Protein 4CVR (pdb70)

Solvent-accessible surface area: 9244 Å² total; per-residue (Å²): 132,166,10,54,110,101,2,27,84,21,0,10,63,5,3,2,49,9,54,16,13,23,74,2,15,116,81,0,14,133,52,0,149,124,114,48,11,142,113,0,28,85,10,1,141,153,12,12,70,24,2,91,116,4,7,90,87,1,58,113,26,0,78,123,3,117,11,135,57,110,77,92,140,65,61,204,50,108,35,14,154,52,4,49,86,0,0,117,12,11,27,58,59,14,79,89,15,0,140,24,3,116,99,1,24,40,48,1,62,79,58,178,21,92,97,0,57,67,16,1,54,95,1,27,171,57,13,76,41,11,7,87,34,3,72,66,3,8,99,74,5,149,176,73,34,27,107,83,1,39,100,65,35,128,202,217

B-factor: mean 15.54, std 10.72, range [2.72, 95.35]

Secondary structure (DSSP, 8-state):
-PPPHHHHHHHHHHHHHHHHHHHHHHHHHHHHHHTT-HHHHHHHHHHHHHHHHHHHHHHHHHHHTT----PPP-------SSHHHHHHHHHHHHHHHHHHHHHHHHHHHHTT-HHHHHHHHHHHHHHHHHHHHHHHHHHHHHHH-HHHHHHHTS--

GO terms:
  GO:0004322 ferroxidase activity (F, IDA)
  GO:0042802 identical protein binding (F, IPI)
  GO:0005506 iron ion binding (F, IDA)
  GO:0005829 cytosol (C, IDA)
  GO:0042802 identical protein binding (F, IDA)
  GO:0042803 protein homodimerization activity (F, IDA)
  GO:0140315 iron ion sequestering activity (F, IDA)
  GO:0020037 heme binding (F, IDA)
  GO:0005515 protein binding (F, IPI)
  GO:0005829 cytosol (C, HDA)
  GO:0016020 membrane (C, HDA)

CATH classification: 1.20.1260.10

Sequence (156 aa):
MKGDTKVINYLNKLLGNELVAINQFFLHARMFKNWGLKRLNDVEYRESIDDEMKHADDRYIERILFLEGLPNLQDLGKLNIGEDVEEMLRSSDLALELDGAKNLREAIGYADSVRDYVSRDMMIEILRDEEGHIDWLETELDLIQKMGLQNYLQAQIRE

Structure (mmCIF, N/CA/C/O backbone):
data_4CVR
#
_entry.id   4CVR
#
_cell.length_a   104.380
_cell.length_b   27.950
_cell.length_c   56.710
_cell.angle_alpha   90.00
_cell.angle_beta   119.37
_cell.angle_gamma   90.00
#
_symmetry.space_group_name_H-M   'C 1 2 1'
#
loop_
_entity.id
_entity.type
_entity.pdbx_description
1 polymer BACTERIOFERRITIN
2 non-polymer 'ZINC ION'
3 water water
#
loop_
_atom_site.group_PDB
_atom_site.id
_atom_site.type_symbol
_atom_site.label_atom_id
_atom_site.label_alt_id
_atom_site.label_comp_id
_atom_site.label_asym_id
_atom_site.label_entity_id
_atom_site.label_seq_id
_atom_site.pdbx_PDB_ins_code
_atom_site.Cartn_x
_atom_site.Cartn_y
_atom_site.Cartn_z
_atom_site.occupancy
_atom_site.B_iso_or_equiv
_atom_site.auth_seq_id
_atom_site.auth_comp_id
_atom_site.auth_asym_id
_atom_site.auth_atom_id
_atom_site.pdbx_PDB_model_num
ATOM 1 N N . MET A 1 2 ? -21.127 1.554 -2.025 1.00 25.44 1 MET A N 1
ATOM 2 C CA . MET A 1 2 ? -20.999 0.419 -3.007 1.00 27.94 1 MET A CA 1
ATOM 3 C C . MET A 1 2 ? -20.910 -0.910 -2.265 1.00 26.07 1 MET A C 1
ATOM 4 O O . MET A 1 2 ? -20.470 -0.910 -1.131 1.00 30.43 1 MET A O 1
ATOM 9 N N . LYS A 1 3 ? -21.305 -2.042 -2.853 1.00 24.35 2 LYS A N 1
ATOM 10 C CA . LYS A 1 3 ? -21.171 -3.336 -2.198 1.00 22.69 2 LYS A CA 1
ATOM 11 C C . LYS A 1 3 ? -19.671 -3.667 -2.180 1.00 21.85 2 LYS A C 1
ATOM 12 O O . LYS A 1 3 ? -19.085 -3.832 -3.244 1.00 25.29 2 LYS A O 1
ATOM 18 N N . GLY A 1 4 ? -19.062 -3.804 -1.008 1.00 17.68 3 GLY A N 1
ATOM 19 C CA . GLY A 1 4 ? -17.639 -4.105 -0.898 1.00 16.97 3 GLY A CA 1
ATOM 20 C C . GLY A 1 4 ? -17.343 -5.576 -1.040 1.00 15.04 3 GLY A C 1
ATOM 21 O O . GLY A 1 4 ? -18.252 -6.450 -0.990 1.00 19.31 3 GLY A O 1
ATOM 22 N N . ASP A 1 5 ? -16.053 -5.856 -1.144 1.00 14.49 4 ASP A N 1
ATOM 23 C CA . ASP A 1 5 ? -15.559 -7.195 -1.129 1.00 13.74 4 ASP A CA 1
ATOM 24 C C . ASP A 1 5 ? -15.808 -7.859 0.256 1.00 13.10 4 ASP A C 1
ATOM 25 O O . ASP A 1 5 ? -15.496 -7.312 1.275 1.00 12.87 4 ASP A O 1
ATOM 30 N N . THR A 1 6 ? -16.391 -9.054 0.243 1.00 15.29 5 THR A N 1
ATOM 31 C CA . THR A 1 6 ? -16.770 -9.718 1.496 1.00 15.36 5 THR A CA 1
ATOM 32 C C . THR A 1 6 ? -15.548 -9.869 2.430 1.00 13.38 5 THR A C 1
ATOM 33 O O . THR A 1 6 ? -15.643 -9.623 3.644 1.00 13.57 5 THR A O 1
ATOM 37 N N . LYS A 1 7 ? -14.447 -10.330 1.872 1.00 12.61 6 LYS A N 1
ATOM 38 C CA . LYS A 1 7 ? -13.261 -10.569 2.696 1.00 10.93 6 LYS A CA 1
ATOM 39 C C . LYS A 1 7 ? -12.636 -9.264 3.141 1.00 9.93 6 LYS A C 1
ATOM 40 O O . LYS A 1 7 ? -12.166 -9.230 4.290 1.00 11.17 6 LYS A O 1
ATOM 46 N N . VAL A 1 8 ? -12.692 -8.180 2.363 1.00 10.26 7 VAL A N 1
ATOM 47 C CA . VAL A 1 8 ? -12.238 -6.934 2.881 1.00 9.53 7 VAL A CA 1
ATOM 48 C C . VAL A 1 8 ? -13.058 -6.540 4.109 1.00 9.69 7 VAL A C 1
ATOM 49 O O . VAL A 1 8 ? -12.504 -6.100 5.109 1.00 9.57 7 VAL A O 1
ATOM 53 N N . ILE A 1 9 ? -14.378 -6.647 4.010 1.00 9.93 8 ILE A N 1
ATOM 54 C CA . ILE A 1 9 ? -15.230 -6.215 5.116 1.00 11.35 8 ILE A CA 1
ATOM 55 C C . ILE A 1 9 ? -14.912 -7.041 6.388 1.00 10.81 8 ILE A C 1
ATOM 56 O O . ILE A 1 9 ? -14.860 -6.558 7.511 1.00 10.62 8 ILE A O 1
ATOM 61 N N . ASN A 1 10 ? -14.681 -8.319 6.177 1.00 9.89 9 ASN A N 1
ATOM 62 C CA . ASN A 1 10 ? -14.234 -9.200 7.264 1.00 10.42 9 ASN A CA 1
ATOM 63 C C . ASN A 1 10 ? -12.952 -8.712 7.934 1.00 9.68 9 ASN A C 1
ATOM 64 O O . ASN A 1 10 ? -12.838 -8.655 9.139 1.00 9.91 9 ASN A O 1
ATOM 69 N N . TYR A 1 11 ? -11.943 -8.378 7.117 1.00 9.38 10 TYR A N 1
ATOM 70 C CA . TYR A 1 11 ? -10.740 -7.778 7.665 1.00 8.56 10 TYR A CA 1
ATOM 71 C C . TYR A 1 11 ? -11.019 -6.495 8.431 1.00 8.19 10 TYR A C 1
ATOM 72 O O . TYR A 1 11 ? -10.453 -6.294 9.522 1.00 8.47 10 TYR A O 1
ATOM 81 N N . LEU A 1 12 ? -11.834 -5.583 7.858 1.00 8.50 11 LEU A N 1
ATOM 82 C CA . LEU A 1 12 ? -12.095 -4.332 8.525 1.00 9.00 11 LEU A CA 1
ATOM 83 C C . LEU A 1 12 ? -12.750 -4.561 9.925 1.00 7.52 11 LEU A C 1
ATOM 84 O O . LEU A 1 12 ? -12.422 -3.911 10.878 1.00 8.24 11 LEU A O 1
ATOM 89 N N . ASN A 1 13 ? -13.688 -5.555 9.971 1.00 8.77 12 ASN A N 1
ATOM 90 C CA . ASN A 1 13 ? -14.276 -5.917 11.237 1.00 8.90 12 ASN A CA 1
ATOM 91 C C . ASN A 1 13 ? -13.279 -6.445 12.255 1.00 9.21 12 ASN A C 1
ATOM 92 O O . ASN A 1 13 ? -13.356 -6.152 13.457 1.00 8.75 12 ASN A O 1
ATOM 97 N N . LYS A 1 14 ? -12.350 -7.277 11.766 1.00 9.00 13 LYS A N 1
ATOM 98 C CA . LYS A 1 14 ? -11.303 -7.783 12.634 1.00 9.44 13 LYS A CA 1
ATOM 99 C C . LYS A 1 14 ? -10.423 -6.670 13.201 1.00 9.24 13 LYS A C 1
ATOM 100 O O . LYS A 1 14 ? -10.134 -6.636 14.395 1.00 9.21 13 LYS A O 1
ATOM 106 N N . LEU A 1 15 ? -10.026 -5.770 12.329 1.00 7.93 14 LEU A N 1
ATOM 107 C CA . LEU A 1 15 ? -9.178 -4.661 12.693 1.00 7.24 14 LEU A CA 1
ATOM 108 C C . LEU A 1 15 ? -9.930 -3.702 13.641 1.00 7.37 14 LEU A C 1
ATOM 109 O O . LEU A 1 15 ? -9.307 -3.186 14.604 1.00 8.42 14 LEU A O 1
ATOM 114 N N . LEU A 1 16 ? -11.191 -3.492 13.411 1.00 8.32 15 LEU A N 1
ATOM 115 C CA . LEU A 1 16 ? -11.976 -2.656 14.338 1.00 9.16 15 LEU A CA 1
ATOM 116 C C . LEU A 1 16 ? -11.972 -3.268 15.713 1.00 9.10 15 LEU A C 1
ATOM 117 O O . LEU A 1 16 ? -11.789 -2.558 16.710 1.00 9.92 15 LEU A O 1
ATOM 122 N N . GLY A 1 17 ? -12.131 -4.594 15.808 1.00 9.15 16 GLY A N 1
ATOM 123 C CA . GLY A 1 17 ? -12.056 -5.231 17.115 1.00 11.25 16 GLY A CA 1
ATOM 124 C C . GLY A 1 17 ? -10.725 -5.097 17.790 1.00 9.65 16 GLY A C 1
ATOM 125 O O . GLY A 1 17 ? -10.671 -4.825 18.991 1.00 10.80 16 GLY A O 1
ATOM 126 N N . ASN A 1 18 ? -9.647 -5.085 17.004 1.00 9.12 17 ASN A N 1
ATOM 127 C CA . ASN A 1 18 ? -8.339 -4.809 17.584 1.00 9.69 17 ASN A CA 1
ATOM 128 C C . ASN A 1 18 ? -8.275 -3.444 18.167 1.00 9.44 17 ASN A C 1
ATOM 129 O O . ASN A 1 18 ? -7.712 -3.237 19.263 1.00 10.37 17 ASN A O 1
ATOM 134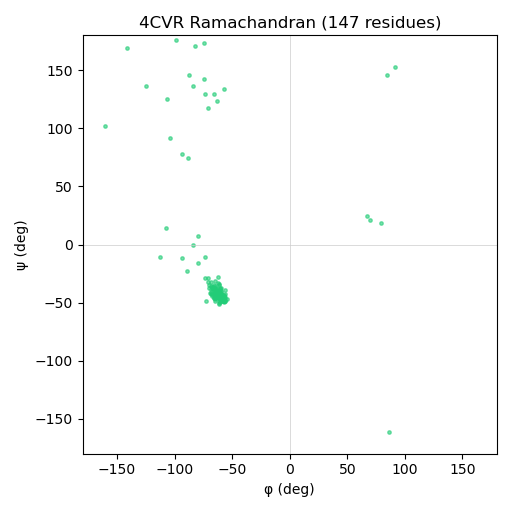 N N . GLU A 1 19 ? -8.815 -2.471 17.462 1.00 8.77 18 GLU A N 1
ATOM 135 C CA . GLU A 1 19 ? -8.800 -1.140 17.983 1.00 8.87 18 GLU A CA 1
ATOM 136 C C . GLU A 1 19 ? -9.577 -1.033 19.309 1.00 9.06 18 GLU A C 1
ATOM 137 O O . GLU A 1 19 ? -9.114 -0.381 20.226 1.00 9.36 18 GLU A O 1
ATOM 143 N N . LEU A 1 20 ? -10.763 -1.657 19.335 1.00 9.78 19 LEU A N 1
ATOM 144 C CA . LEU A 1 20 ? -11.559 -1.609 20.564 1.00 10.78 19 LEU A CA 1
ATOM 145 C C . LEU A 1 20 ? -10.828 -2.221 21.755 1.00 10.58 19 LEU A C 1
ATOM 146 O O . LEU A 1 20 ? -10.894 -1.653 22.866 1.00 11.42 19 LEU A O 1
ATOM 151 N N . VAL A 1 21 ? -10.150 -3.355 21.572 1.00 10.27 20 VAL A N 1
ATOM 152 C CA . VAL A 1 21 ? -9.366 -3.980 22.635 1.00 10.58 20 VAL A CA 1
ATOM 153 C C . VAL A 1 21 ? -8.291 -3.028 23.105 1.00 9.88 20 VAL A C 1
ATOM 154 O O . VAL A 1 21 ? -8.105 -2.848 24.318 1.00 9.38 20 VAL A O 1
ATOM 158 N N . ALA A 1 22 ? -7.581 -2.411 22.139 1.00 9.54 21 ALA A N 1
ATOM 159 C CA . ALA A 1 22 ? -6.532 -1.469 22.508 1.00 9.38 21 ALA A CA 1
ATOM 160 C C . ALA A 1 22 ? -7.071 -0.303 23.319 1.00 8.44 21 ALA A C 1
ATOM 161 O O . ALA A 1 22 ? -6.436 0.094 24.267 1.00 9.56 21 ALA A O 1
ATOM 163 N N . ILE A 1 23 ? -8.247 0.240 22.949 1.00 8.63 22 ILE A N 1
ATOM 164 C CA . ILE A 1 23 ? -8.865 1.333 23.659 1.00 9.70 22 ILE A CA 1
ATOM 165 C C . ILE A 1 23 ? -9.208 0.895 25.087 1.00 8.53 22 ILE A C 1
ATOM 166 O O . ILE A 1 23 ? -9.017 1.668 26.021 1.00 10.37 22 ILE A O 1
ATOM 171 N N . ASN A 1 24 ? -9.762 -0.280 25.218 1.00 8.22 23 ASN A N 1
ATOM 172 C CA . ASN A 1 24 ? -10.096 -0.818 26.537 1.00 8.14 23 ASN A CA 1
ATOM 173 C C . ASN A 1 24 ? -8.865 -0.874 27.443 1.00 8.33 23 ASN A C 1
ATOM 174 O O . ASN A 1 24 ? -8.880 -0.519 28.599 1.00 10.55 23 ASN A O 1
ATOM 179 N N . GLN A 1 25 ? -7.762 -1.439 26.889 1.00 7.80 24 GLN A N 1
ATOM 180 C CA . GLN A 1 25 ? -6.549 -1.577 27.633 1.00 7.95 24 GLN A CA 1
ATOM 181 C C . GLN A 1 25 ? -5.950 -0.228 27.989 1.00 8.97 24 GLN A C 1
ATOM 182 O O . GLN A 1 25 ? -5.448 -0.009 29.072 1.00 10.55 24 GLN A O 1
ATOM 188 N N . PHE A 1 26 ? -5.980 0.741 27.053 1.00 9.78 25 PHE A N 1
ATOM 189 C CA . PHE A 1 26 ? -5.579 2.159 27.324 1.00 12.70 25 PHE A CA 1
ATOM 190 C C . PHE A 1 26 ? -6.417 2.699 28.498 1.00 12.91 25 PHE A C 1
ATOM 191 O O . PHE A 1 26 ? -5.876 3.356 29.404 1.00 14.50 25 PHE A O 1
ATOM 199 N N . PHE A 1 27 ? -7.719 2.417 28.539 1.00 14.09 26 PHE A N 1
ATOM 200 C CA . PHE A 1 27 ? -8.572 3.081 29.545 1.00 14.39 26 PHE A CA 1
ATOM 201 C C . PHE A 1 27 ? -8.060 2.689 30.990 1.00 14.00 26 PHE A C 1
ATOM 202 O O . PHE A 1 27 ? -7.990 3.455 31.944 1.00 16.87 26 PHE A O 1
ATOM 210 N N . LEU A 1 28 ? -7.699 1.430 31.117 1.00 10.97 27 LEU A N 1
ATOM 211 C CA . LEU A 1 28 ? -7.154 0.924 32.370 1.00 10.77 27 LEU A CA 1
ATOM 212 C C . LEU A 1 28 ? -5.739 1.397 32.644 1.00 8.71 27 LEU A C 1
ATOM 213 O O . LEU A 1 28 ? -5.430 1.935 33.703 1.00 9.95 27 LEU A O 1
ATOM 218 N N . HIS A 1 29 ? -4.860 1.269 31.654 1.00 8.05 28 HIS A N 1
ATOM 219 C CA . HIS A 1 29 ? -3.466 1.674 31.831 1.00 7.12 28 HIS A CA 1
ATOM 220 C C . HIS A 1 29 ? -3.309 3.108 32.175 1.00 8.91 28 HIS A C 1
ATOM 221 O O . HIS A 1 29 ? -2.504 3.468 33.063 1.00 9.15 28 HIS A O 1
ATOM 228 N N . ALA A 1 30 ? -3.984 4.025 31.458 1.00 9.88 29 ALA A N 1
ATOM 229 C CA . ALA A 1 30 ? -3.834 5.426 31.718 1.00 11.43 29 ALA A CA 1
ATOM 230 C C . ALA A 1 30 ? -4.115 5.709 33.213 1.00 11.84 29 ALA A C 1
ATOM 231 O O . ALA A 1 30 ? -3.387 6.504 33.875 1.00 12.62 29 ALA A O 1
ATOM 233 N N . ARG A 1 31 ? -5.184 5.159 33.714 1.00 12.10 30 ARG A N 1
ATOM 234 C CA . ARG A 1 31 ? -5.569 5.406 35.108 1.00 11.92 30 ARG A CA 1
ATOM 235 C C . ARG A 1 31 ? -4.593 4.796 36.136 1.00 11.11 30 ARG A C 1
ATOM 236 O O . ARG A 1 31 ? -4.319 5.384 37.171 1.00 13.12 30 ARG A O 1
ATOM 244 N N . MET A 1 32 ? -4.061 3.639 35.816 1.00 9.60 31 MET A N 1
ATOM 245 C CA . MET A 1 32 ? -3.012 2.999 36.628 1.00 10.27 31 MET A CA 1
ATOM 246 C C . MET A 1 32 ? -1.782 3.908 36.675 1.00 10.10 31 MET A C 1
ATOM 247 O O . MET A 1 32 ? -1.191 4.151 37.736 1.00 10.97 31 MET A O 1
ATOM 252 N N . PHE A 1 33 ? -1.355 4.343 35.488 1.00 9.38 32 PHE A N 1
ATOM 253 C CA . PHE A 1 33 ? -0.206 5.226 35.467 1.00 10.22 32 PHE A CA 1
ATOM 254 C C . PHE A 1 33 ? -0.435 6.529 36.250 1.00 12.51 32 PHE A C 1
ATOM 255 O O . PHE A 1 33 ? 0.449 6.983 36.977 1.00 14.24 32 PHE A O 1
ATOM 263 N N . LYS A 1 34 ? -1.600 7.135 36.045 1.00 12.93 33 LYS A N 1
ATOM 264 C CA . LYS A 1 34 ? -1.894 8.388 36.758 1.00 16.80 33 LYS A CA 1
ATOM 265 C C . LYS A 1 34 ? -1.851 8.149 38.274 1.00 16.59 33 LYS A C 1
ATOM 266 O O . LYS A 1 34 ? -1.305 8.898 39.051 1.00 17.66 33 LYS A O 1
ATOM 272 N N . ASN A 1 35 ? -2.323 7.005 38.718 1.00 14.50 34 ASN A N 1
ATOM 273 C CA . ASN A 1 35 ? -2.381 6.680 40.170 1.00 15.17 34 ASN A CA 1
ATOM 274 C C . ASN A 1 35 ? -0.958 6.505 40.759 1.00 16.38 34 ASN A C 1
ATOM 275 O O . ASN A 1 35 ? -0.765 6.760 41.928 1.00 19.18 34 ASN A O 1
ATOM 280 N N . TRP A 1 36 ? -0.017 6.018 39.965 1.00 13.36 35 TRP A N 1
ATOM 281 C CA . TRP A 1 36 ? 1.344 5.881 40.323 1.00 14.60 35 TRP A CA 1
ATOM 282 C C . TRP A 1 36 ? 2.179 7.120 40.135 1.00 14.11 35 TRP A C 1
ATOM 283 O O . TRP A 1 36 ? 3.385 7.103 40.393 1.00 18.38 35 TRP A O 1
ATOM 294 N N . GLY A 1 37 ? 1.575 8.212 39.648 1.00 15.85 36 GLY A N 1
ATOM 295 C CA . GLY A 1 37 ? 2.260 9.445 39.417 1.00 17.11 36 GLY A CA 1
ATOM 296 C C . GLY A 1 37 ? 3.078 9.567 38.191 1.00 17.40 36 GLY A C 1
ATOM 297 O O . GLY A 1 37 ? 3.967 10.387 38.080 1.00 23.94 36 GLY A O 1
ATOM 298 N N . LEU A 1 38 ? 2.790 8.678 37.250 1.00 13.12 37 LEU A N 1
ATOM 299 C CA . LEU A 1 38 ? 3.607 8.511 36.048 1.00 12.38 37 LEU A CA 1
ATOM 300 C C . LEU A 1 38 ? 3.050 9.348 34.934 1.00 12.21 37 LEU A C 1
ATOM 301 O O . LEU A 1 38 ? 2.372 8.852 34.071 1.00 12.64 37 LEU A O 1
ATOM 306 N N . LYS A 1 39 ? 3.332 10.638 35.014 1.00 15.24 38 LYS A N 1
ATOM 307 C CA . LYS A 1 39 ? 2.652 11.606 34.165 1.00 15.37 38 LYS A CA 1
ATOM 308 C C . LYS A 1 39 ? 2.957 11.402 32.684 1.00 13.68 38 LYS A C 1
ATOM 309 O O . LYS A 1 39 ? 2.080 11.465 31.813 1.00 14.23 38 LYS A O 1
ATOM 315 N N . ARG A 1 40 ? 4.216 11.211 32.366 1.00 13.99 39 ARG A N 1
ATOM 316 C CA . ARG A 1 40 ? 4.609 11.092 30.956 1.00 15.26 39 ARG A CA 1
ATOM 317 C C . ARG A 1 40 ? 3.980 9.814 30.378 1.00 11.79 39 ARG A C 1
ATOM 318 O O . ARG A 1 40 ? 3.463 9.844 29.287 1.00 13.88 39 ARG A O 1
ATOM 326 N N . LEU A 1 41 ? 4.029 8.673 31.096 1.00 11.14 40 LEU A N 1
ATOM 327 C CA . LEU A 1 41 ? 3.351 7.464 30.582 1.00 10.01 40 LEU A CA 1
ATOM 328 C C . LEU A 1 41 ? 1.837 7.641 30.425 1.00 10.56 40 LEU A C 1
ATOM 329 O O . LEU A 1 41 ? 1.222 7.205 29.424 1.00 11.24 40 LEU A O 1
ATOM 334 N N . ASN A 1 42 ? 1.221 8.287 31.371 1.00 10.14 41 ASN A N 1
ATOM 335 C CA . ASN A 1 42 ? -0.182 8.607 31.228 1.00 11.70 41 ASN A CA 1
ATOM 336 C C . ASN A 1 42 ? -0.453 9.404 29.976 1.00 10.78 41 ASN A C 1
ATOM 337 O O . ASN A 1 42 ? -1.429 9.141 29.243 1.00 11.71 41 ASN A O 1
ATOM 342 N N . ASP A 1 43 ? 0.346 10.448 29.752 1.00 11.53 42 ASP A N 1
ATOM 343 C CA . ASP A 1 43 ? 0.112 11.334 28.634 1.00 12.91 42 ASP A CA 1
ATOM 344 C C . ASP A 1 43 ? 0.282 10.605 27.258 1.00 12.49 42 ASP A C 1
ATOM 345 O O . ASP A 1 43 ? -0.499 10.843 26.333 1.00 13.41 42 ASP A O 1
ATOM 350 N N . VAL A 1 44 ? 1.296 9.742 27.178 1.00 12.39 43 VAL A N 1
ATOM 351 C CA . VAL A 1 44 ? 1.495 9.025 25.916 1.00 11.18 43 VAL A CA 1
ATOM 352 C C . VAL A 1 44 ? 0.316 8.071 25.707 1.00 10.60 43 VAL A C 1
ATOM 353 O O . VAL A 1 44 ? -0.195 7.946 24.598 1.00 11.78 43 VAL A O 1
ATOM 357 N N . GLU A 1 45 ? -0.061 7.380 26.755 1.00 10.21 44 GLU A N 1
ATOM 358 C CA . GLU A 1 45 ? -1.238 6.467 26.606 1.00 11.36 44 GLU A CA 1
ATOM 359 C C . GLU A 1 45 ? -2.475 7.206 26.141 1.00 11.44 44 GLU A C 1
ATOM 360 O O . GLU A 1 45 ? -3.172 6.796 25.255 1.00 13.46 44 GLU A O 1
ATOM 366 N N . TYR A 1 46 ? -2.723 8.367 26.728 1.00 13.02 45 TYR A N 1
ATOM 367 C CA . TYR A 1 46 ? -3.879 9.190 26.323 1.00 14.77 45 TYR A CA 1
ATOM 368 C C . TYR A 1 46 ? -3.745 9.591 24.863 1.00 15.29 45 TYR A C 1
ATOM 369 O O . TYR A 1 46 ? -4.690 9.459 24.091 1.00 16.53 45 TYR A O 1
ATOM 378 N N . ARG A 1 47 ? -2.606 10.092 24.448 1.00 16.45 46 ARG A N 1
ATOM 379 C CA . ARG A 1 47 ? -2.473 10.540 22.996 1.00 19.87 46 ARG A CA 1
ATOM 380 C C . ARG A 1 47 ? -2.669 9.338 22.053 1.00 16.00 46 ARG A C 1
ATOM 381 O O . ARG A 1 47 ? -3.317 9.455 21.027 1.00 19.94 46 ARG A O 1
ATOM 389 N N . GLU A 1 48 ? -2.130 8.192 22.396 1.00 13.70 47 GLU A N 1
ATOM 390 C CA . GLU A 1 48 ? -2.264 7.076 21.507 1.00 13.09 47 GLU A CA 1
ATOM 391 C C . GLU A 1 48 ? -3.698 6.561 21.478 1.00 12.27 47 GLU A C 1
ATOM 392 O O . GLU A 1 48 ? -4.182 6.093 20.476 1.00 14.05 47 GLU A O 1
ATOM 398 N N . SER A 1 49 ? -4.446 6.723 22.569 1.00 12.98 48 SER A N 1
ATOM 399 C CA . SER A 1 49 ? -5.830 6.310 22.605 1.00 13.10 48 SER A CA 1
ATOM 400 C C . SER A 1 49 ? -6.682 7.148 21.645 1.00 13.56 48 SER A C 1
ATOM 401 O O . SER A 1 49 ? -7.626 6.643 21.021 1.00 14.63 48 SER A O 1
ATOM 404 N N . ILE A 1 50 ? -6.345 8.427 21.502 1.00 15.52 49 ILE A N 1
ATOM 405 C CA . ILE A 1 50 ? -7.034 9.284 20.540 1.00 17.23 49 ILE A CA 1
ATOM 406 C C . ILE A 1 50 ? -6.817 8.733 19.119 1.00 15.41 49 ILE A C 1
ATOM 407 O O . ILE A 1 50 ? -7.757 8.709 18.343 1.00 15.52 49 ILE A O 1
ATOM 412 N N A ASP A 1 51 ? -5.599 8.328 18.820 0.50 13.05 50 ASP A N 1
ATOM 413 N N B ASP A 1 51 ? -5.555 8.346 18.812 0.50 12.95 50 ASP A N 1
ATOM 414 C CA A ASP A 1 51 ? -5.343 7.724 17.565 0.50 12.61 50 ASP A CA 1
ATOM 415 C CA B ASP A 1 51 ? -5.206 7.686 17.541 0.50 12.89 50 ASP A CA 1
ATOM 416 C C A ASP A 1 51 ? -6.162 6.467 17.347 0.50 10.91 50 ASP A C 1
ATOM 417 C C B ASP A 1 51 ? -6.097 6.459 17.339 0.50 11.25 50 ASP A C 1
ATOM 418 O O A ASP A 1 51 ? -6.713 6.268 16.281 0.50 10.32 50 ASP A O 1
ATOM 419 O O B ASP A 1 51 ? -6.620 6.265 16.268 0.50 10.53 50 ASP A O 1
ATOM 428 N N . GLU A 1 52 ? -6.191 5.604 18.359 1.00 9.84 51 GLU A N 1
ATOM 429 C CA . GLU A 1 52 ? -6.919 4.374 18.170 1.00 10.01 51 GLU A CA 1
ATOM 430 C C . GLU A 1 52 ? -8.383 4.604 17.950 1.00 9.87 51 GLU A C 1
ATOM 431 O O . GLU A 1 52 ? -9.048 3.904 17.165 1.00 10.63 51 GLU A O 1
ATOM 437 N N . MET A 1 53 ? -8.943 5.591 18.620 1.00 10.45 52 MET A N 1
ATOM 438 C CA . MET A 1 53 ? -10.360 5.921 18.408 1.00 12.19 52 MET A CA 1
ATOM 439 C C . MET A 1 53 ? -10.647 6.409 17.009 1.00 11.86 52 MET A C 1
ATOM 440 O O . MET A 1 53 ? -11.662 6.083 16.359 1.00 12.05 52 MET A O 1
ATOM 445 N N . LYS A 1 54 ? -9.740 7.219 16.506 1.00 11.70 53 LYS A N 1
ATOM 446 C CA . LYS A 1 54 ? -9.837 7.664 15.116 1.00 11.45 53 LYS A CA 1
ATOM 447 C C . LYS A 1 54 ? -9.793 6.499 14.162 1.00 9.92 53 LYS A C 1
ATOM 448 O O . LYS A 1 54 ? -10.538 6.457 13.178 1.00 10.52 53 LYS A O 1
ATOM 454 N N . HIS A 1 55 ? -8.867 5.532 14.431 1.00 9.06 54 HIS A N 1
ATOM 455 C CA . HIS A 1 55 ? -8.797 4.346 13.602 1.00 9.26 54 HIS A CA 1
ATOM 456 C C . HIS A 1 55 ? -10.115 3.626 13.583 1.00 9.23 54 HIS A C 1
ATOM 457 O O . HIS A 1 55 ? -10.623 3.221 12.537 1.00 9.05 54 HIS A O 1
ATOM 464 N N . ALA A 1 56 ? -10.666 3.414 14.786 1.00 9.63 55 ALA A N 1
ATOM 465 C CA . ALA A 1 56 ? -11.933 2.662 14.899 1.00 9.90 55 ALA A CA 1
ATOM 466 C C . ALA A 1 56 ? -13.071 3.379 14.123 1.00 9.40 55 ALA A C 1
ATOM 467 O O . ALA A 1 56 ? -13.842 2.753 13.451 1.00 11.70 55 ALA A O 1
ATOM 469 N N A ASP A 1 57 ? -13.095 4.726 14.253 0.50 10.50 56 ASP A N 1
ATOM 470 N N B ASP A 1 57 ? -13.087 4.677 14.208 0.50 10.28 56 ASP A N 1
ATOM 471 C CA A ASP A 1 57 ? -14.039 5.641 13.509 0.50 12.81 56 ASP A CA 1
ATOM 472 C CA B ASP A 1 57 ? -14.125 5.374 13.526 0.50 10.73 56 ASP A CA 1
ATOM 473 C C A ASP A 1 57 ? -13.915 5.291 12.026 0.50 11.78 56 ASP A C 1
ATOM 474 C C B ASP A 1 57 ? -13.926 5.272 11.993 0.50 11.37 56 ASP A C 1
ATOM 475 O O A ASP A 1 57 ? -14.920 4.982 11.368 0.50 12.79 56 ASP A O 1
ATOM 476 O O B ASP A 1 57 ? -14.913 5.110 11.252 0.50 13.55 56 ASP A O 1
ATOM 485 N N . ARG A 1 58 ? -12.678 5.296 11.527 1.00 10.08 57 ARG A N 1
ATOM 486 C CA . ARG A 1 58 ? -12.430 5.088 10.083 1.00 10.33 57 ARG A CA 1
ATOM 487 C C . ARG A 1 58 ? -12.905 3.717 9.649 1.00 9.33 57 ARG A C 1
ATOM 488 O O . ARG A 1 58 ? -13.521 3.587 8.579 1.00 10.48 57 ARG A O 1
ATOM 496 N N . TYR A 1 59 ? -12.589 2.681 10.414 1.00 8.90 58 TYR A N 1
ATOM 497 C CA . TYR A 1 59 ? -13.063 1.365 10.080 1.00 9.39 58 TYR A CA 1
ATOM 498 C C . TYR A 1 59 ? -14.584 1.301 9.978 1.00 9.61 58 TYR A C 1
ATOM 499 O O . TYR A 1 59 ? -15.110 0.737 8.999 1.00 11.15 58 TYR A O 1
ATOM 508 N N . ILE A 1 60 ? -15.272 1.822 11.000 1.00 9.78 59 ILE A N 1
ATOM 509 C CA . ILE A 1 60 ? -16.735 1.729 10.946 1.00 10.17 59 ILE A CA 1
ATOM 510 C C . ILE A 1 60 ? -17.293 2.474 9.755 1.00 11.51 59 ILE A C 1
ATOM 511 O O . ILE A 1 60 ? -18.194 1.961 9.082 1.00 12.58 59 ILE A O 1
ATOM 516 N N . GLU A 1 61 ? -16.765 3.657 9.491 1.00 11.66 60 GLU A N 1
ATOM 517 C CA . GLU A 1 61 ? -17.253 4.428 8.343 1.00 12.08 60 GLU A CA 1
ATOM 518 C C . GLU A 1 61 ? -17.008 3.666 7.063 1.00 11.02 60 GLU A C 1
ATOM 519 O O . GLU A 1 61 ? -17.885 3.682 6.200 1.00 12.08 60 GLU A O 1
ATOM 525 N N . ARG A 1 62 ? -15.851 3.029 6.914 1.00 10.47 61 ARG A N 1
ATOM 526 C CA . ARG A 1 62 ? -15.557 2.308 5.675 1.00 11.41 61 ARG A CA 1
ATOM 527 C C . ARG A 1 62 ? -16.451 1.068 5.516 1.00 10.18 61 ARG A C 1
ATOM 528 O O . ARG A 1 62 ? -16.962 0.837 4.453 1.00 10.30 61 ARG A O 1
ATOM 536 N N . ILE A 1 63 ? -16.653 0.309 6.623 1.00 9.39 62 ILE A N 1
ATOM 537 C CA . ILE A 1 63 ? -17.526 -0.797 6.575 1.00 9.17 62 ILE A CA 1
ATOM 538 C C . ILE A 1 63 ? -18.950 -0.396 6.128 1.00 11.15 62 ILE A C 1
ATOM 539 O O . ILE A 1 63 ? -19.548 -1.068 5.255 1.00 12.04 62 ILE A O 1
ATOM 544 N N . LEU A 1 64 ? -19.456 0.708 6.675 1.00 11.02 63 LEU A N 1
ATOM 545 C CA . LEU A 1 64 ? -20.802 1.165 6.382 1.00 12.06 63 LEU A CA 1
ATOM 546 C C . LEU A 1 64 ? -20.836 1.654 4.901 1.00 12.69 63 LEU A C 1
ATOM 547 O O . LEU A 1 64 ? -21.782 1.463 4.202 1.00 14.65 63 LEU A O 1
ATOM 552 N N . PHE A 1 65 ? -19.795 2.386 4.454 1.00 12.57 64 PHE A N 1
ATOM 553 C CA . PHE A 1 65 ? -19.768 2.87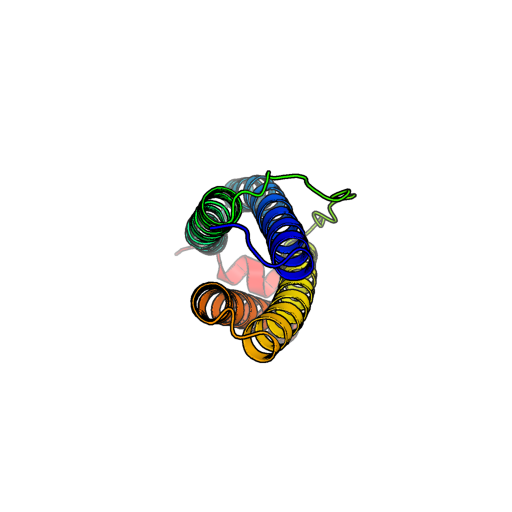2 3.062 1.00 13.63 64 PHE A CA 1
ATOM 554 C C . PHE A 1 65 ? -19.769 1.682 2.085 1.00 13.55 64 PHE A C 1
ATOM 555 O O . PHE A 1 65 ? -20.371 1.743 1.010 1.00 15.73 64 PHE A O 1
ATOM 563 N N . LEU A 1 66 ? -19.131 0.598 2.475 1.00 12.31 65 LEU A N 1
ATOM 564 C CA . LEU A 1 66 ? -19.099 -0.668 1.707 1.00 12.32 65 LEU A CA 1
ATOM 565 C C . LEU A 1 66 ? -20.354 -1.551 1.858 1.00 13.96 65 LEU A C 1
ATOM 566 O O . LEU A 1 66 ? -20.439 -2.703 1.379 1.00 14.07 65 LEU A O 1
ATOM 571 N N . GLU A 1 67 ? -21.349 -1.000 2.516 1.00 15.38 66 GLU A N 1
ATOM 572 C CA . GLU A 1 67 ? -22.654 -1.668 2.674 1.00 15.93 66 GLU A CA 1
ATOM 573 C C . GLU A 1 67 ? -22.564 -2.889 3.537 1.00 16.35 66 GLU A C 1
ATOM 574 O O . GLU A 1 67 ? -23.422 -3.752 3.472 1.00 20.30 66 GLU A O 1
ATOM 580 N N . GLY A 1 68 ? -21.537 -2.885 4.394 1.00 15.60 67 GLY A N 1
ATOM 581 C CA . GLY A 1 68 ? -21.400 -3.953 5.375 1.00 16.51 67 GLY A CA 1
ATOM 582 C C . GLY A 1 68 ? -21.932 -3.525 6.726 1.00 14.95 67 GLY A C 1
ATOM 583 O O . GLY A 1 68 ? -22.391 -2.403 6.883 1.00 15.94 67 GLY A O 1
ATOM 584 N N . LEU A 1 69 ? -21.938 -4.429 7.667 1.00 19.15 68 LEU A N 1
ATOM 585 C CA . LEU A 1 69 ? -22.321 -4.006 9.034 1.00 21.98 68 LEU A CA 1
ATOM 586 C C . LEU A 1 69 ? -21.248 -4.369 10.044 1.00 16.11 68 LEU A C 1
ATOM 587 O O . LEU A 1 69 ? -20.559 -5.457 9.880 1.00 17.14 68 LEU A O 1
ATOM 592 N N . PRO A 1 70 ? -20.929 -3.401 10.974 1.00 14.99 69 PRO A N 1
ATOM 593 C CA . PRO A 1 70 ? -20.002 -3.797 12.025 1.00 14.94 69 PRO A CA 1
ATOM 594 C C . PRO A 1 70 ? -20.503 -4.975 12.780 1.00 15.24 69 PRO A C 1
ATOM 595 O O . PRO A 1 70 ? -21.639 -4.953 13.241 1.00 18.96 69 PRO A O 1
ATOM 599 N N . ASN A 1 71 ? -19.606 -5.941 12.992 1.00 15.18 70 ASN A N 1
ATOM 600 C CA . ASN A 1 71 ? -19.843 -7.273 13.482 1.00 20.52 70 ASN A CA 1
ATOM 601 C C . ASN A 1 71 ? -18.463 -7.805 14.014 1.00 15.95 70 ASN A C 1
ATOM 602 O O . ASN A 1 71 ? -17.488 -8.006 13.265 1.00 19.15 70 ASN A O 1
ATOM 607 N N . LEU A 1 72 ? -18.311 -7.772 15.345 1.00 18.06 71 LEU A N 1
ATOM 608 C CA . LEU A 1 72 ? -17.018 -8.012 16.006 1.00 19.72 71 LEU A CA 1
ATOM 609 C C . LEU A 1 72 ? -16.779 -9.460 16.265 1.00 18.24 71 LEU A C 1
ATOM 610 O O . LEU A 1 72 ? -17.702 -10.188 16.549 1.00 19.85 71 LEU A O 1
ATOM 615 N N . GLN A 1 73 ? -15.509 -9.876 16.170 1.00 18.49 72 GLN A N 1
ATOM 616 C CA . GLN A 1 73 ? -15.086 -11.249 16.621 1.00 16.62 72 GLN A CA 1
ATOM 617 C C . GLN A 1 73 ? -15.087 -11.191 18.153 1.00 15.81 72 GLN A C 1
ATOM 618 O O . GLN A 1 73 ? -15.127 -10.132 18.796 1.00 16.98 72 GLN A O 1
ATOM 624 N N . ASP A 1 74 ? -14.868 -12.328 18.751 1.00 18.03 73 ASP A N 1
ATOM 625 C CA . ASP A 1 74 ? -14.647 -12.452 20.178 1.00 20.54 73 ASP A CA 1
ATOM 626 C C . ASP A 1 74 ? -13.392 -11.695 20.480 1.00 22.97 73 ASP A C 1
ATOM 627 O O . ASP A 1 74 ? -12.378 -11.923 19.893 1.00 29.89 73 ASP A O 1
ATOM 632 N N . LEU A 1 75 ? -13.468 -10.742 21.380 1.00 17.71 74 LEU A N 1
ATOM 633 C CA . LEU A 1 75 ? -12.315 -9.924 21.659 1.00 19.94 74 LEU A CA 1
ATOM 634 C C . LEU A 1 75 ? -11.458 -10.443 22.830 1.00 24.04 74 LEU A C 1
ATOM 635 O O . LEU A 1 75 ? -10.399 -9.875 23.103 1.00 23.36 74 LEU A O 1
ATOM 640 N N . GLY A 1 76 ? -11.940 -11.402 23.609 1.00 22.15 75 GLY A N 1
ATOM 641 C CA . GLY A 1 76 ? -11.085 -12.115 24.491 1.00 22.81 75 GLY A CA 1
ATOM 642 C C . GLY A 1 76 ? -10.833 -11.524 25.826 1.00 18.36 75 GLY A C 1
ATOM 643 O O . GLY A 1 76 ? -11.567 -10.621 26.315 1.00 21.92 75 GLY A O 1
ATOM 644 N N . LYS A 1 77 ? -9.750 -12.000 26.457 1.00 22.14 76 LYS A N 1
ATOM 645 C CA . LYS A 1 77 ? -9.348 -11.598 27.802 1.00 18.23 76 LYS A CA 1
ATOM 646 C C . LYS A 1 77 ? -8.127 -10.704 27.639 1.00 16.68 76 LYS A C 1
ATOM 647 O O . LYS A 1 77 ? -7.105 -11.133 27.092 1.00 30.21 76 LYS A O 1
ATOM 653 N N . LEU A 1 78 ? -8.211 -9.544 28.182 1.00 12.02 77 LEU A N 1
ATOM 654 C CA . LEU A 1 78 ? -7.066 -8.645 28.215 1.00 12.94 77 LEU A CA 1
ATOM 655 C C . LEU A 1 78 ? -6.057 -9.092 29.232 1.00 13.10 77 LEU A C 1
ATOM 656 O O . LEU A 1 78 ? -6.455 -9.570 30.309 1.00 14.51 77 LEU A O 1
ATOM 661 N N . ASN A 1 79 ? -4.778 -8.929 28.896 1.00 9.91 78 ASN A N 1
ATOM 662 C CA . ASN A 1 79 ? -3.680 -9.199 29.808 1.00 10.20 78 ASN A CA 1
ATOM 663 C C . ASN A 1 79 ? -3.214 -7.802 30.265 1.00 9.05 78 ASN A C 1
ATOM 664 O O . ASN A 1 79 ? -2.380 -7.188 29.655 1.00 10.87 78 ASN A O 1
ATOM 669 N N . ILE A 1 80 ? -3.771 -7.294 31.369 1.00 8.91 79 ILE A N 1
ATOM 670 C CA . ILE A 1 80 ? -3.514 -5.918 31.755 1.00 9.66 79 ILE A CA 1
ATOM 671 C C . ILE A 1 80 ? -2.081 -5.687 32.192 1.00 8.89 79 ILE A C 1
ATOM 672 O O . ILE A 1 80 ? -1.465 -4.642 31.893 1.00 9.06 79 ILE A O 1
ATOM 677 N N . GLY A 1 81 ? -1.520 -6.624 32.945 1.00 9.17 80 GLY A N 1
ATOM 678 C CA . GLY A 1 81 ? -0.247 -6.488 33.584 1.00 8.73 80 GLY A CA 1
ATOM 679 C C . GLY A 1 81 ? -0.386 -5.935 34.989 1.00 8.70 80 GLY A C 1
ATOM 680 O O . GLY A 1 81 ? -1.309 -5.188 35.356 1.00 10.89 80 GLY A O 1
ATOM 681 N N . GLU A 1 82 ? 0.591 -6.282 35.840 1.00 9.27 81 GLU A N 1
ATOM 682 C CA . GLU A 1 82 ? 0.580 -5.918 37.270 1.00 11.57 81 GLU A CA 1
ATOM 683 C C . GLU A 1 82 ? 1.667 -4.939 37.612 1.00 11.83 81 GLU A C 1
ATOM 684 O O . GLU A 1 82 ? 1.693 -4.495 38.754 1.00 17.56 81 GLU A O 1
ATOM 690 N N . ASP A 1 83 ? 2.602 -4.694 36.715 1.00 9.77 82 ASP A N 1
ATOM 691 C CA . ASP A 1 83 ? 3.630 -3.672 36.916 1.00 9.14 82 ASP A CA 1
ATOM 692 C C . ASP A 1 83 ? 3.858 -3.007 35.576 1.00 7.99 82 ASP A C 1
ATOM 693 O O . ASP A 1 83 ? 3.331 -3.415 34.550 1.00 8.65 82 ASP A O 1
ATOM 698 N N . VAL A 1 84 ? 4.584 -1.907 35.603 1.00 7.75 83 VAL A N 1
ATOM 699 C CA . VAL A 1 84 ? 4.703 -1.061 34.384 1.00 7.54 83 VAL A CA 1
ATOM 700 C C . VAL A 1 84 ? 5.334 -1.816 33.224 1.00 6.62 83 VAL A C 1
ATOM 701 O O . VAL A 1 84 ? 4.902 -1.668 32.075 1.00 7.07 83 VAL A O 1
ATOM 705 N N . GLU A 1 85 ? 6.319 -2.668 33.504 1.00 6.88 84 GLU A N 1
ATOM 706 C CA . GLU A 1 85 ? 6.954 -3.439 32.427 1.00 6.91 84 GLU A CA 1
ATOM 707 C C . GLU A 1 85 ? 5.925 -4.405 31.795 1.00 6.45 84 GLU A C 1
ATOM 708 O O . GLU A 1 85 ? 5.835 -4.481 30.564 1.00 7.03 84 GLU A O 1
ATOM 714 N N . GLU A 1 86 ? 5.192 -5.104 32.639 1.00 6.63 85 GLU A N 1
ATOM 715 C CA . GLU A 1 86 ? 4.187 -6.081 32.142 1.00 6.69 85 GLU A CA 1
ATOM 716 C C . GLU A 1 86 ? 3.139 -5.303 31.299 1.00 5.66 85 GLU A C 1
ATOM 717 O O . GLU A 1 86 ? 2.656 -5.827 30.284 1.00 6.51 85 GLU A O 1
ATOM 723 N N . MET A 1 87 ? 2.713 -4.142 31.764 1.00 6.12 86 MET A N 1
ATOM 724 C CA . MET A 1 87 ? 1.697 -3.370 31.044 1.00 6.49 86 MET A CA 1
ATOM 725 C C . MET A 1 87 ? 2.168 -2.989 29.642 1.00 6.09 86 MET A C 1
ATOM 726 O O . MET A 1 87 ? 1.477 -3.154 28.665 1.00 6.19 86 MET A O 1
ATOM 731 N N . LEU A 1 88 ? 3.410 -2.423 29.582 1.00 5.71 87 LEU A N 1
ATOM 732 C CA . LEU A 1 88 ? 3.924 -2.011 28.279 1.00 5.69 87 LEU A CA 1
ATOM 733 C C . LEU A 1 88 ? 4.208 -3.203 27.410 1.00 5.82 87 LEU A C 1
ATOM 734 O O . LEU A 1 88 ? 4.036 -3.138 26.164 1.00 6.15 87 LEU A O 1
ATOM 739 N N . ARG A 1 89 ? 4.683 -4.319 27.973 1.00 5.69 88 ARG A N 1
ATOM 740 C CA . ARG A 1 89 ? 4.917 -5.529 27.192 1.00 6.07 88 ARG A CA 1
ATOM 741 C C . ARG A 1 89 ? 3.611 -6.085 26.623 1.00 6.26 88 ARG A C 1
ATOM 742 O O . ARG A 1 89 ? 3.603 -6.563 25.480 1.00 6.53 88 ARG A O 1
ATOM 750 N N . SER A 1 90 ? 2.542 -6.042 27.396 1.00 5.86 89 SER A N 1
ATOM 751 C CA A SER A 1 90 ? 1.245 -6.428 26.899 0.50 5.61 89 SER A CA 1
ATOM 752 C CA B SER A 1 90 ? 1.247 -6.464 26.872 0.50 7.07 89 SER A CA 1
ATOM 753 C C . SER A 1 90 ? 0.773 -5.534 25.767 1.00 6.09 89 SER A C 1
ATOM 754 O O . SER A 1 90 ? 0.232 -5.995 24.754 1.00 6.82 89 SER A O 1
ATOM 759 N N . ASP A 1 91 ? 0.985 -4.226 25.919 1.00 5.51 90 ASP A N 1
ATOM 760 C CA . ASP A 1 91 ? 0.671 -3.291 24.827 1.00 6.68 90 ASP A CA 1
ATOM 761 C C . ASP A 1 91 ? 1.462 -3.660 23.574 1.00 6.21 90 ASP A C 1
ATOM 762 O O . ASP A 1 91 ? 0.929 -3.636 22.469 1.00 6.77 90 ASP A O 1
ATOM 767 N N . LEU A 1 92 ? 2.747 -3.980 23.728 1.00 6.07 91 LEU A N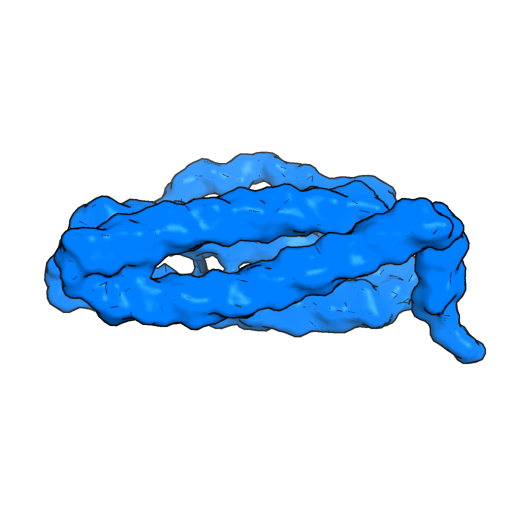 1
ATOM 768 C CA . LEU A 1 92 ? 3.580 -4.325 22.574 1.00 6.00 91 LEU A CA 1
ATOM 769 C C . LEU A 1 92 ? 3.024 -5.567 21.884 1.00 5.90 91 LEU A C 1
ATOM 770 O O . LEU A 1 92 ? 2.973 -5.633 20.649 1.00 6.43 91 LEU A O 1
ATOM 775 N N . ALA A 1 93 ? 2.619 -6.549 22.665 1.00 6.45 92 ALA A N 1
ATOM 776 C CA . ALA A 1 93 ? 2.041 -7.754 22.086 1.00 7.30 92 ALA A CA 1
ATOM 777 C C . ALA A 1 93 ? 0.814 -7.445 21.254 1.00 8.26 92 ALA A C 1
ATOM 778 O O . ALA A 1 93 ? 0.673 -7.917 20.104 1.00 8.07 92 ALA A O 1
ATOM 780 N N . LEU A 1 94 ? -0.088 -6.606 21.787 1.00 6.85 93 LEU A N 1
ATOM 781 C CA . LEU A 1 94 ? -1.284 -6.217 21.076 1.00 7.76 93 LEU A CA 1
ATOM 782 C C . LEU A 1 94 ? -0.927 -5.497 19.802 1.00 7.09 93 LEU A C 1
ATOM 783 O O . LEU A 1 94 ? -1.511 -5.703 18.723 1.00 7.54 93 LEU A O 1
ATOM 788 N N . GLU A 1 95 ? 0.016 -4.550 19.926 1.00 6.31 94 GLU A N 1
ATOM 789 C CA . GLU A 1 95 ? 0.363 -3.703 18.799 1.00 6.61 94 GLU A CA 1
ATOM 790 C C . GLU A 1 95 ? 1.079 -4.483 17.691 1.00 5.66 94 GLU A C 1
ATOM 791 O O . GLU A 1 95 ? 0.794 -4.282 16.495 1.00 6.75 94 GLU A O 1
ATOM 797 N N . LEU A 1 96 ? 1.944 -5.415 18.063 1.00 5.84 95 LEU A N 1
ATOM 798 C CA . LEU A 1 96 ? 2.579 -6.249 17.030 1.00 6.40 95 LEU A CA 1
ATOM 799 C C . LEU A 1 96 ? 1.607 -7.126 16.329 1.00 6.24 95 LEU A C 1
ATOM 800 O O . LEU A 1 96 ? 1.639 -7.272 15.090 1.00 7.10 95 LEU A O 1
ATOM 805 N N . ASP A 1 97 ? 0.675 -7.738 17.085 1.00 6.73 96 ASP A N 1
ATOM 806 C CA . ASP A 1 97 ? -0.354 -8.553 16.412 1.00 7.81 96 ASP A CA 1
ATOM 807 C C . ASP A 1 97 ? -1.244 -7.711 15.537 1.00 7.73 96 ASP A C 1
ATOM 808 O O . ASP A 1 97 ? -1.595 -8.113 14.425 1.00 8.51 96 ASP A O 1
ATOM 813 N N . GLY A 1 98 ? -1.591 -6.529 15.992 1.00 7.03 97 GLY A N 1
ATOM 814 C CA . GLY A 1 98 ? -2.433 -5.673 15.202 1.00 8.23 97 GLY A CA 1
ATOM 815 C C . GLY A 1 98 ? -1.771 -5.213 13.909 1.00 6.49 97 GLY A C 1
ATOM 816 O O . GLY A 1 98 ? -2.422 -5.098 12.890 1.00 6.71 97 GLY A O 1
ATOM 817 N N . ALA A 1 99 ? -0.448 -4.975 13.963 1.00 6.16 98 ALA A N 1
ATOM 818 C CA . ALA A 1 99 ? 0.287 -4.611 12.767 1.00 6.24 98 ALA A CA 1
ATOM 819 C C . ALA A 1 99 ? 0.422 -5.759 11.810 1.00 6.15 98 ALA A C 1
ATOM 820 O O . ALA A 1 99 ? 0.304 -5.562 10.571 1.00 6.66 98 ALA A O 1
ATOM 822 N N . LYS A 1 100 ?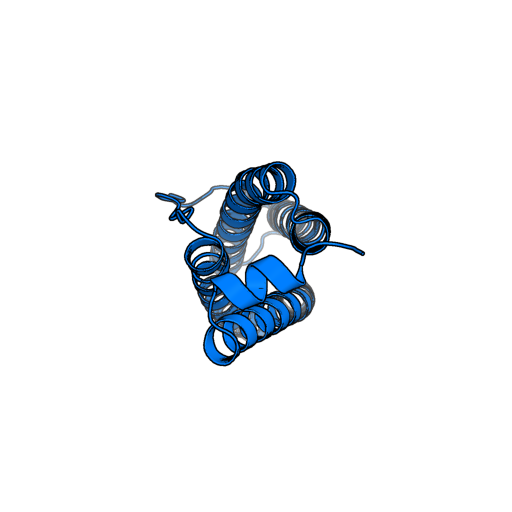 0.610 -6.972 12.314 1.00 6.18 99 LYS A N 1
ATOM 823 C CA . LYS A 1 100 ? 0.610 -8.154 11.455 1.00 7.09 99 LYS A CA 1
ATOM 824 C C . LYS A 1 100 ? -0.751 -8.268 10.717 1.00 5.73 99 LYS A C 1
ATOM 825 O O . LYS A 1 100 ? -0.808 -8.511 9.542 1.00 7.06 99 LYS A O 1
ATOM 831 N N . ASN A 1 101 ? -1.843 -8.103 11.481 1.00 6.31 100 ASN A N 1
ATOM 832 C CA . ASN A 1 101 ? -3.135 -8.182 10.862 1.00 6.77 100 ASN A CA 1
ATOM 833 C C . ASN A 1 101 ? -3.347 -7.132 9.786 1.00 6.41 100 ASN A C 1
ATOM 834 O O . ASN A 1 101 ? -3.945 -7.359 8.745 1.00 6.91 100 ASN A O 1
ATOM 839 N N . LEU A 1 102 ? -2.931 -5.966 10.072 1.00 6.24 101 LEU A N 1
ATOM 840 C CA . LEU A 1 102 ? -3.044 -4.839 9.189 1.00 6.80 101 LEU A CA 1
ATOM 841 C C . LEU A 1 102 ? -2.257 -5.062 7.933 1.00 6.78 101 LEU A C 1
ATOM 842 O O . LEU A 1 102 ? -2.779 -4.776 6.817 1.00 7.85 101 LEU A O 1
ATOM 847 N N . ARG A 1 103 ? -0.981 -5.602 7.968 1.00 6.55 102 ARG A N 1
ATOM 848 C CA . ARG A 1 103 ? -0.236 -5.899 6.746 1.00 6.52 102 ARG A CA 1
ATOM 849 C C . ARG A 1 103 ? -0.950 -6.952 5.929 1.00 6.60 102 ARG A C 1
ATOM 850 O O . ARG A 1 103 ? -1.004 -6.876 4.697 1.00 7.71 102 ARG A O 1
ATOM 858 N N . GLU A 1 104 ? -1.514 -7.999 6.570 1.00 6.53 103 GLU A N 1
ATOM 859 C CA . GLU A 1 104 ? -2.260 -8.973 5.834 1.00 7.69 103 GLU A CA 1
ATOM 860 C C . GLU A 1 104 ? -3.430 -8.352 5.065 1.00 7.50 103 GLU A C 1
ATOM 861 O O . GLU A 1 104 ? -3.670 -8.648 3.900 1.00 7.65 103 GLU A O 1
ATOM 867 N N . ALA A 1 105 ? -4.168 -7.494 5.777 1.00 6.73 104 ALA A N 1
ATOM 868 C CA . ALA A 1 105 ? -5.329 -6.852 5.160 1.00 6.78 104 ALA A CA 1
ATOM 869 C C . ALA A 1 105 ? -4.938 -5.933 4.029 1.00 6.86 104 ALA A C 1
ATOM 870 O O . ALA A 1 105 ? -5.654 -5.803 3.036 1.00 7.38 104 ALA A O 1
ATOM 872 N N . ILE A 1 106 ? -3.858 -5.158 4.232 1.00 6.59 105 ILE A N 1
ATOM 873 C CA . ILE A 1 106 ? -3.344 -4.255 3.188 1.00 7.23 105 ILE A CA 1
ATOM 874 C C . ILE A 1 106 ? -2.992 -5.046 1.927 1.00 6.97 105 ILE A C 1
ATOM 875 O O . ILE A 1 106 ? -3.357 -4.677 0.801 1.00 7.73 105 ILE A O 1
ATOM 880 N N . GLY A 1 107 ? -2.262 -6.130 2.105 1.00 6.99 106 GLY A N 1
ATOM 881 C CA . GLY A 1 107 ? -1.937 -6.946 0.934 1.00 7.68 106 GLY A CA 1
ATOM 882 C C . GLY A 1 107 ? -3.130 -7.478 0.227 1.00 6.96 106 GLY A C 1
ATOM 883 O O . GLY A 1 107 ? -3.211 -7.473 -1.003 1.00 7.88 106 GLY A O 1
ATOM 884 N N . TYR A 1 108 ? -4.085 -7.948 1.012 1.00 7.35 107 TYR A N 1
ATOM 885 C CA . TYR A 1 108 ? -5.326 -8.471 0.401 1.00 7.59 107 TYR A CA 1
ATOM 886 C C . TYR A 1 108 ? -6.144 -7.403 -0.322 1.00 7.43 107 TYR A C 1
ATOM 887 O O . TYR A 1 108 ? -6.534 -7.573 -1.479 1.00 7.83 107 TYR A O 1
ATOM 896 N N . ALA A 1 109 ? -6.375 -6.269 0.343 1.00 7.32 108 ALA A N 1
ATOM 897 C CA . ALA A 1 109 ? -7.122 -5.186 -0.298 1.00 7.25 108 ALA A CA 1
ATOM 898 C C . ALA A 1 109 ? -6.439 -4.740 -1.584 1.00 7.33 108 ALA A C 1
ATOM 899 O O . ALA A 1 109 ? -7.110 -4.497 -2.588 1.00 7.99 108 ALA A O 1
ATOM 901 N N . ASP A 1 110 ? -5.135 -4.582 -1.528 1.00 6.60 109 ASP A N 1
ATOM 902 C CA . ASP A 1 110 ? -4.411 -4.243 -2.728 1.00 7.09 109 ASP A CA 1
ATOM 903 C C . ASP A 1 110 ? -4.629 -5.263 -3.841 1.00 7.70 109 ASP A C 1
ATOM 904 O O . ASP A 1 110 ? -4.845 -4.920 -5.005 1.00 8.45 109 ASP A O 1
ATOM 909 N N . SER A 1 111 ? -4.560 -6.523 -3.486 1.00 7.27 110 SER A N 1
ATOM 910 C CA . SER A 1 111 ? -4.647 -7.617 -4.471 1.00 7.94 110 SER A CA 1
ATOM 911 C C . SER A 1 111 ? -5.979 -7.627 -5.186 1.00 8.32 110 SER A C 1
ATOM 912 O O . SER A 1 111 ? -6.029 -8.090 -6.320 1.00 10.77 110 SER A O 1
ATOM 915 N N . VAL A 1 112 ? -7.044 -7.141 -4.554 1.00 7.93 111 VAL A N 1
ATOM 916 C CA . VAL A 1 112 ? -8.399 -7.230 -5.161 1.00 7.62 111 VAL A CA 1
ATOM 917 C C . VAL A 1 112 ? -8.842 -5.826 -5.636 1.00 8.03 111 VAL A C 1
ATOM 918 O O . VAL A 1 112 ? -10.005 -5.657 -6.003 1.00 8.86 111 VAL A O 1
ATOM 922 N N . ARG A 1 113 ? -7.904 -4.868 -5.714 1.00 6.98 112 ARG A N 1
ATOM 923 C CA . A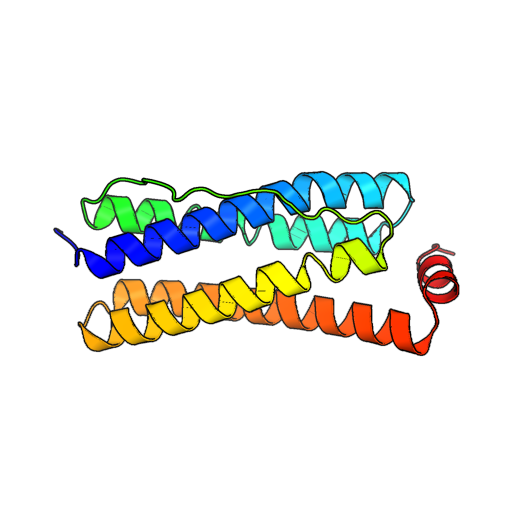RG A 1 113 ? -8.162 -3.506 -6.265 0.50 4.22 112 ARG A CA 1
ATOM 924 C C . ARG A 1 113 ? -9.056 -2.678 -5.368 1.00 8.31 112 ARG A C 1
ATOM 925 O O . ARG A 1 113 ? -9.608 -1.704 -5.821 1.00 10.14 112 ARG A O 1
ATOM 933 N N . ASP A 1 114 ? -9.164 -3.003 -4.061 1.00 7.70 113 ASP A N 1
ATOM 934 C CA . ASP A 1 114 ? -9.816 -2.101 -3.117 1.00 7.94 113 ASP A CA 1
ATOM 935 C C . ASP A 1 114 ? -8.785 -1.138 -2.583 1.00 7.67 113 ASP A C 1
ATOM 936 O O . ASP A 1 114 ? -8.285 -1.260 -1.481 1.00 7.81 113 ASP A O 1
ATOM 941 N N . TYR A 1 115 ? -8.419 -0.193 -3.443 1.00 7.38 114 TYR A N 1
ATOM 942 C CA . TYR A 1 115 ? -7.337 0.690 -3.154 1.00 7.93 114 TYR A CA 1
ATOM 943 C C . TYR A 1 115 ? -7.705 1.746 -2.092 1.00 7.22 114 TYR A C 1
ATOM 944 O O . TYR A 1 115 ? -6.833 2.179 -1.343 1.00 8.22 114 TYR A O 1
ATOM 953 N N . VAL A 1 116 ? -8.968 2.122 -2.004 1.00 7.97 115 VAL A N 1
ATOM 954 C CA . VAL A 1 116 ? -9.385 3.056 -0.977 1.00 8.22 115 VAL A CA 1
ATOM 955 C C . VAL A 1 116 ? -9.230 2.427 0.427 1.00 8.08 115 VAL A C 1
ATOM 956 O O . VAL A 1 116 ? -8.682 3.033 1.347 1.00 8.43 115 VAL A O 1
ATOM 960 N N . SER A 1 117 ? -9.699 1.178 0.567 1.00 7.25 116 SER A N 1
ATOM 961 C CA . SER A 1 117 ? -9.498 0.445 1.843 1.00 8.12 116 SER A CA 1
ATOM 962 C C . SER A 1 117 ? -8.018 0.271 2.140 1.00 7.19 116 SER A C 1
ATOM 963 O O . SER A 1 117 ? -7.551 0.472 3.261 1.00 7.24 116 SER A O 1
ATOM 966 N N . ARG A 1 118 ? -7.252 -0.124 1.102 1.00 7.02 117 ARG A N 1
ATOM 967 C CA . ARG A 1 118 ? -5.799 -0.326 1.264 1.00 6.36 117 ARG A CA 1
ATOM 968 C C . ARG A 1 118 ? -5.159 0.958 1.785 1.00 6.83 117 ARG A C 1
ATOM 969 O O . ARG A 1 118 ? -4.353 0.949 2.748 1.00 7.39 117 ARG A O 1
ATOM 977 N N . ASP A 1 119 ? -5.495 2.085 1.150 1.00 6.72 118 ASP A N 1
ATOM 978 C CA . ASP A 1 119 ? -4.847 3.357 1.502 1.00 7.09 118 ASP A CA 1
ATOM 979 C C . ASP A 1 119 ? -5.217 3.803 2.928 1.00 7.41 118 ASP A C 1
ATOM 980 O O . ASP A 1 119 ? -4.344 4.328 3.657 1.00 7.70 118 ASP A O 1
ATOM 985 N N . MET A 1 120 ? -6.444 3.570 3.344 1.00 7.63 119 MET A N 1
ATOM 986 C CA . MET A 1 120 ? -6.877 3.860 4.700 1.00 7.29 119 MET A CA 1
ATOM 987 C C . MET A 1 120 ? -6.051 3.072 5.694 1.00 7.00 119 MET A C 1
ATOM 988 O O . MET A 1 120 ? -5.512 3.615 6.670 1.00 8.24 119 MET A O 1
ATOM 993 N N . MET A 1 121 ? -5.909 1.784 5.433 1.00 6.40 120 MET A N 1
ATOM 994 C CA . MET A 1 121 ? -5.149 0.898 6.301 1.00 6.40 120 MET A CA 1
ATOM 995 C C . MET A 1 121 ? -3.672 1.252 6.348 1.00 6.67 120 MET A C 1
ATOM 996 O O . MET A 1 121 ? -3.046 1.152 7.387 1.00 6.70 120 MET A O 1
ATOM 1001 N N . ILE A 1 122 ? -3.126 1.673 5.202 1.00 7.01 121 ILE A N 1
ATOM 1002 C CA . ILE A 1 122 ? -1.742 2.129 5.174 1.00 6.29 121 ILE A CA 1
ATOM 1003 C C . ILE A 1 122 ? -1.507 3.321 6.124 1.00 7.26 121 ILE A C 1
ATOM 1004 O O . ILE A 1 122 ? -0.513 3.361 6.851 1.00 6.81 121 ILE A O 1
ATOM 1009 N N . GLU A 1 123 ? -2.437 4.303 6.126 1.00 7.60 122 GLU A N 1
ATOM 1010 C CA . GLU A 1 123 ? -2.333 5.376 7.063 1.00 7.74 122 GLU A CA 1
ATOM 1011 C C . GLU A 1 123 ? -2.362 4.942 8.525 1.00 7.49 122 GLU A C 1
ATOM 1012 O O . GLU A 1 123 ? -1.587 5.386 9.394 1.00 8.04 122 GLU A O 1
ATOM 1018 N N . ILE A 1 124 ? -3.267 4.010 8.787 1.00 6.53 123 ILE A N 1
ATOM 1019 C CA . ILE A 1 124 ? -3.422 3.480 10.185 1.00 7.09 123 ILE A CA 1
ATOM 1020 C C . ILE A 1 124 ? -2.138 2.751 10.581 1.00 6.96 123 ILE A C 1
ATOM 1021 O O . ILE A 1 124 ? -1.636 2.915 11.687 1.00 7.21 123 ILE A O 1
ATOM 1026 N N . LEU A 1 125 ? -1.581 1.951 9.676 1.00 6.70 124 LEU A N 1
ATOM 1027 C CA . LEU A 1 125 ? -0.362 1.235 9.975 1.00 6.61 124 LEU A CA 1
ATOM 1028 C C . LEU A 1 125 ? 0.811 2.166 10.303 1.00 6.66 124 LEU A C 1
ATOM 1029 O O . LEU A 1 125 ? 1.649 1.849 11.161 1.00 7.20 124 LEU A O 1
ATOM 1034 N N . ARG A 1 126 ? 0.904 3.280 9.603 1.00 7.66 125 ARG A N 1
ATOM 1035 C CA . ARG A 1 126 ? 1.953 4.237 9.940 1.00 7.80 125 ARG A CA 1
ATOM 1036 C C . ARG A 1 126 ? 1.849 4.678 11.414 1.00 8.21 125 ARG A C 1
ATOM 1037 O O . ARG A 1 126 ? 2.838 4.756 12.151 1.00 8.87 125 ARG A O 1
ATOM 1045 N N . ASP A 1 127 ? 0.637 4.948 11.856 1.00 7.88 126 ASP A N 1
ATOM 1046 C CA . ASP A 1 127 ? 0.401 5.297 13.253 1.00 7.70 126 ASP A CA 1
ATOM 1047 C C . ASP A 1 127 ? 0.774 4.129 14.180 1.00 6.75 126 ASP A C 1
ATOM 1048 O O . ASP A 1 127 ? 1.397 4.359 15.232 1.00 7.89 126 ASP A O 1
ATOM 1053 N N . GLU A 1 128 ? 0.371 2.925 13.829 1.00 5.93 127 GLU A N 1
ATOM 1054 C CA . GLU A 1 128 ? 0.683 1.790 14.662 1.00 6.05 127 GLU A CA 1
ATOM 1055 C C . GLU A 1 128 ? 2.181 1.531 14.774 1.00 6.32 127 GLU A C 1
ATOM 1056 O O . GLU A 1 128 ? 2.668 1.177 15.859 1.00 6.63 127 GLU A O 1
ATOM 1062 N N . GLU A 1 129 ? 2.915 1.722 13.704 1.00 6.33 128 GLU A N 1
ATOM 1063 C CA . GLU A 1 129 ? 4.371 1.583 13.761 1.00 5.97 128 GLU A CA 1
ATOM 1064 C C . GLU A 1 129 ? 4.981 2.596 14.736 1.00 6.05 128 GLU A C 1
ATOM 1065 O O . GLU A 1 129 ? 5.938 2.300 15.440 1.00 6.80 128 GLU A O 1
ATOM 1071 N N . GLY A 1 130 ? 4.410 3.789 14.820 1.00 6.81 129 GLY A N 1
ATOM 1072 C CA . GLY A 1 130 ? 4.869 4.734 15.827 1.00 7.48 129 GLY A CA 1
ATOM 1073 C C . GLY A 1 130 ? 4.579 4.295 17.260 1.00 7.99 129 GLY A C 1
ATOM 1074 O O . GLY A 1 130 ? 5.397 4.430 18.148 1.00 8.40 129 GLY A O 1
ATOM 1075 N N . HIS A 1 131 ? 3.400 3.676 17.474 1.00 7.17 130 HIS A N 1
ATOM 1076 C CA . HIS A 1 131 ? 3.077 3.116 18.776 1.00 7.41 130 HIS A CA 1
ATOM 1077 C C . HIS A 1 131 ? 4.063 2.029 19.153 1.00 6.56 130 HIS A C 1
ATOM 1078 O O . HIS A 1 131 ? 4.525 1.964 20.282 1.00 7.89 130 HIS A O 1
ATOM 1085 N N . ILE A 1 132 ? 4.388 1.149 18.208 1.00 5.56 131 ILE A N 1
ATOM 1086 C CA . ILE A 1 132 ? 5.370 0.097 18.432 1.00 5.79 131 ILE A CA 1
ATOM 1087 C C . ILE A 1 132 ? 6.713 0.659 18.771 1.00 6.73 131 ILE A C 1
ATOM 1088 O O . ILE A 1 132 ? 7.389 0.170 19.686 1.00 6.87 131 ILE A O 1
ATOM 1093 N N . ASP A 1 133 ? 7.183 1.680 18.028 1.00 6.55 132 ASP A N 1
ATOM 1094 C CA . ASP A 1 133 ? 8.479 2.229 18.303 1.00 6.81 132 ASP A CA 1
ATOM 1095 C C . ASP A 1 133 ? 8.556 2.772 19.714 1.00 7.24 132 ASP A C 1
ATOM 1096 O O . ASP A 1 133 ? 9.528 2.506 20.446 1.00 8.21 132 ASP A O 1
ATOM 1101 N N . TRP A 1 134 ? 7.500 3.485 20.136 1.00 7.41 133 TRP A N 1
ATOM 1102 C CA . TRP A 1 134 ? 7.518 4.026 21.494 1.00 8.04 133 TRP A CA 1
ATOM 1103 C C . TRP A 1 134 ? 7.643 2.909 22.520 1.00 7.27 133 TRP A C 1
ATOM 1104 O O . TRP A 1 134 ? 8.472 3.001 23.459 1.00 7.71 133 TRP A O 1
ATOM 1115 N N . LEU A 1 135 ? 6.837 1.857 22.358 1.00 6.79 134 LEU A N 1
ATOM 1116 C CA . LEU A 1 135 ? 6.857 0.784 23.315 1.00 6.88 134 LEU A CA 1
ATOM 1117 C C . LEU A 1 135 ? 8.216 0.094 23.401 1.00 6.75 134 LEU A C 1
ATOM 1118 O O . LEU A 1 135 ? 8.752 -0.215 24.464 1.00 7.48 134 LEU A O 1
ATOM 1123 N N . GLU A 1 136 ? 8.687 -0.265 22.238 1.00 6.54 135 GLU A N 1
ATOM 1124 C CA . GLU A 1 136 ? 9.947 -0.919 22.229 1.00 7.84 135 GLU A CA 1
ATOM 1125 C C . GLU A 1 136 ? 11.009 -0.053 22.904 1.00 8.59 135 GLU A C 1
ATOM 1126 O O . GLU A 1 136 ? 11.898 -0.585 23.589 1.00 8.79 135 GLU A O 1
ATOM 1132 N N . THR A 1 137 ? 10.983 1.223 22.690 1.00 7.98 136 THR A N 1
ATOM 1133 C CA . THR A 1 137 ? 11.982 2.114 23.269 1.00 8.58 136 THR A CA 1
ATOM 1134 C C . THR A 1 137 ? 11.823 2.178 24.767 1.00 7.40 136 THR A C 1
ATOM 1135 O O . THR A 1 137 ? 12.897 2.155 25.439 1.00 8.06 136 THR A O 1
ATOM 1139 N N . GLU A 1 138 ? 10.657 2.259 25.304 1.00 7.38 137 GLU A N 1
ATOM 1140 C CA . GLU A 1 138 ? 10.496 2.290 26.750 1.00 7.45 137 GLU A CA 1
ATOM 1141 C C . GLU A 1 138 ? 10.913 0.952 27.338 1.00 7.04 137 GLU A C 1
ATOM 1142 O O . GLU A 1 138 ? 11.549 0.915 28.394 1.00 7.21 137 GLU A O 1
ATOM 1148 N N . LEU A 1 139 ? 10.619 -0.182 26.650 1.00 6.20 138 LEU A N 1
ATOM 1149 C CA . LEU A 1 139 ? 10.959 -1.467 27.182 1.00 5.60 138 LEU A CA 1
ATOM 1150 C C . LEU A 1 139 ? 12.491 -1.678 27.151 1.00 6.74 138 LEU A C 1
ATOM 1151 O O . LEU A 1 139 ? 13.043 -2.300 28.059 1.00 7.16 138 LEU A O 1
ATOM 1156 N N . ASP A 1 140 ? 13.165 -1.157 26.130 1.00 6.92 139 ASP A N 1
ATOM 1157 C CA . ASP A 1 140 ? 14.615 -1.208 26.105 1.00 7.76 139 ASP A CA 1
ATOM 1158 C C . ASP A 1 140 ? 15.213 -0.421 27.296 1.00 7.37 139 ASP A C 1
ATOM 1159 O O . ASP A 1 140 ? 16.215 -0.863 27.857 1.00 8.83 139 ASP A O 1
ATOM 1164 N N . LEU A 1 141 ? 14.662 0.729 27.592 1.00 7.22 140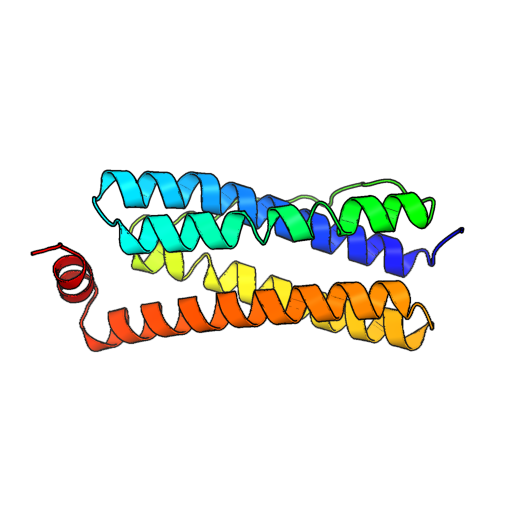 LEU A N 1
ATOM 1165 C CA . LEU A 1 141 ? 15.120 1.495 28.767 1.00 8.15 140 LEU A CA 1
ATOM 1166 C C . LEU A 1 141 ? 14.911 0.673 30.039 1.00 8.31 140 LEU A C 1
ATOM 1167 O O . LEU A 1 141 ? 15.743 0.735 30.951 1.00 8.59 140 LEU A O 1
ATOM 1172 N N . ILE A 1 142 ? 13.754 0.053 30.204 1.00 7.17 141 ILE A N 1
ATOM 1173 C CA . ILE A 1 142 ? 13.522 -0.769 31.387 1.00 8.29 141 ILE A CA 1
ATOM 1174 C C . ILE A 1 142 ? 14.604 -1.845 31.474 1.00 8.21 141 ILE A C 1
ATOM 1175 O O . ILE A 1 142 ? 15.110 -2.141 32.572 1.00 9.46 141 ILE A O 1
ATOM 1180 N N . GLN A 1 143 ? 14.942 -2.520 30.373 1.00 8.16 142 GLN A N 1
ATOM 1181 C CA . GLN A 1 143 ? 16.015 -3.548 30.407 1.00 9.65 142 GLN A CA 1
ATOM 1182 C C . GLN A 1 143 ? 17.355 -2.933 30.795 1.00 9.76 142 GLN A C 1
ATOM 1183 O O . GLN A 1 143 ? 18.080 -3.505 31.605 1.00 11.39 142 GLN A O 1
ATOM 1189 N N . LYS A 1 144 ? 17.681 -1.794 30.190 1.00 9.39 143 LYS A N 1
ATOM 1190 C CA . LYS A 1 144 ? 18.969 -1.201 30.456 1.00 9.59 143 LYS A CA 1
ATOM 1191 C C . LYS A 1 144 ? 19.089 -0.737 31.908 1.00 10.25 143 LYS A C 1
ATOM 1192 O O . LYS A 1 144 ? 20.115 -0.941 32.552 1.00 11.86 143 LYS A O 1
ATOM 1198 N N . MET A 1 145 ? 18.064 -0.053 32.415 1.00 10.11 144 MET A N 1
ATOM 1199 C CA . MET A 1 145 ? 18.133 0.639 33.712 1.00 9.52 144 MET A CA 1
ATOM 1200 C C . MET A 1 145 ? 17.722 -0.253 34.853 1.00 10.80 144 MET A C 1
ATOM 1201 O O . MET A 1 145 ? 18.103 -0.016 36.006 1.00 11.65 144 MET A O 1
ATOM 1206 N N . GLY A 1 146 ? 16.925 -1.312 34.564 1.00 10.49 145 GLY A N 1
ATOM 1207 C CA . GLY A 1 146 ? 16.159 -1.999 35.574 1.00 11.88 145 GLY A CA 1
ATOM 1208 C C . GLY A 1 146 ? 14.841 -1.234 35.787 1.00 9.97 145 GLY A C 1
ATOM 1209 O O . GLY A 1 146 ? 14.792 -0.006 35.767 1.00 9.85 145 GLY A O 1
ATOM 1210 N N . LEU A 1 147 ? 13.782 -1.973 36.080 1.00 9.60 146 LEU A N 1
ATOM 1211 C CA . LEU A 1 147 ? 12.462 -1.342 36.232 1.00 9.10 146 LEU A CA 1
ATOM 1212 C C . LEU A 1 147 ? 12.481 -0.277 37.310 1.00 9.41 146 LEU A C 1
ATOM 1213 O O . LEU A 1 147 ? 11.888 0.776 37.121 1.00 9.32 146 LEU A O 1
ATOM 1218 N N . GLN A 1 148 ? 13.014 -0.580 38.495 1.00 10.38 147 GLN A N 1
ATOM 1219 C CA . GLN A 1 148 ? 12.911 0.405 39.552 1.00 10.67 147 GLN A CA 1
ATOM 1220 C C . GLN A 1 148 ? 13.632 1.717 39.248 1.00 9.67 147 GLN A C 1
ATOM 1221 O O . GLN A 1 148 ? 13.088 2.798 39.480 1.00 9.55 147 GLN A O 1
ATOM 1227 N N . ASN A 1 149 ? 14.831 1.626 38.703 1.00 9.09 148 ASN A N 1
ATOM 1228 C CA . ASN A 1 149 ? 15.546 2.798 38.323 1.00 9.26 148 ASN A CA 1
ATOM 1229 C C . ASN A 1 149 ? 14.803 3.542 37.220 1.00 7.32 148 ASN A C 1
ATOM 1230 O O . ASN A 1 149 ? 14.749 4.740 37.213 1.00 7.69 148 ASN A O 1
ATOM 1235 N N . TYR A 1 150 ? 14.205 2.830 36.289 1.00 7.38 149 TYR A N 1
ATOM 1236 C CA . TYR A 1 150 ? 13.352 3.472 35.242 1.00 7.12 149 TYR A CA 1
ATOM 1237 C C . TYR A 1 150 ? 12.178 4.223 35.871 1.00 6.90 149 TYR A C 1
ATOM 1238 O O . TYR A 1 150 ? 11.898 5.349 35.491 1.00 7.76 149 TYR A O 1
ATOM 1247 N N . LEU A 1 151 ? 11.483 3.599 36.829 1.00 8.00 150 LEU A N 1
ATOM 1248 C CA . L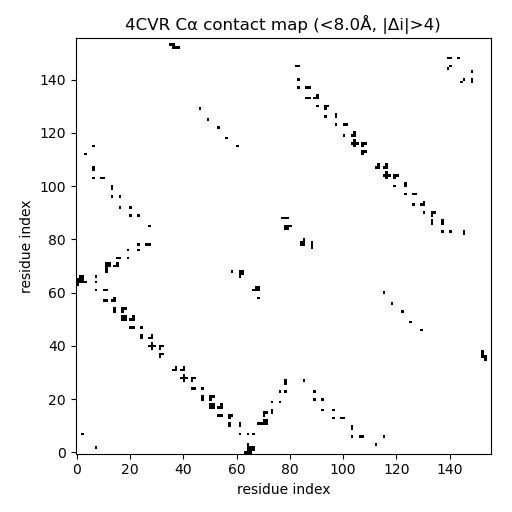EU A 1 151 ? 10.365 4.246 37.458 1.00 8.20 150 LEU A CA 1
ATOM 1249 C C . LEU A 1 151 ? 10.805 5.500 38.221 1.00 7.86 150 LEU A C 1
ATOM 1250 O O . LEU A 1 151 ? 10.154 6.498 38.170 1.00 8.88 150 LEU A O 1
ATOM 1255 N N . GLN A 1 152 ? 11.946 5.414 38.902 1.00 7.89 151 GLN A N 1
ATOM 1256 C CA . GLN A 1 152 ? 12.442 6.531 39.667 1.00 8.71 151 GLN A CA 1
ATOM 1257 C C . GLN A 1 152 ? 12.813 7.705 38.764 1.00 8.72 151 GLN A C 1
ATOM 1258 O O . GLN A 1 152 ? 12.680 8.869 39.177 1.00 9.82 151 GLN A O 1
ATOM 1264 N N . ALA A 1 153 ? 13.262 7.393 37.548 1.00 7.88 152 ALA A N 1
ATOM 1265 C CA . ALA A 1 153 ? 13.588 8.461 36.583 1.00 9.11 152 ALA A CA 1
ATOM 1266 C C . ALA A 1 153 ? 12.373 9.117 36.015 1.00 10.29 152 ALA A C 1
ATOM 1267 O O . ALA A 1 153 ? 12.515 10.162 35.389 1.00 11.35 152 ALA A O 1
ATOM 1269 N N . GLN A 1 154 ? 11.180 8.604 36.211 1.00 11.31 153 GLN A N 1
ATOM 1270 C CA . GLN A 1 154 ? 9.962 9.268 35.759 1.00 13.75 153 GLN A CA 1
ATOM 1271 C C . GLN A 1 154 ? 9.511 10.393 36.690 1.00 17.35 153 GLN A C 1
ATOM 1272 O O . GLN A 1 154 ? 8.688 11.203 36.294 1.00 24.32 153 GLN A O 1
ATOM 1278 N N . ILE A 1 155 ? 10.053 10.420 37.918 1.00 17.10 154 ILE A N 1
ATOM 1279 C CA . ILE A 1 155 ? 9.613 11.322 39.002 1.00 18.77 154 ILE A CA 1
ATOM 1280 C C . ILE A 1 155 ? 10.118 12.711 38.656 1.00 22.57 154 ILE A C 1
ATOM 1281 O O . ILE A 1 155 ? 11.269 12.886 38.348 1.00 19.0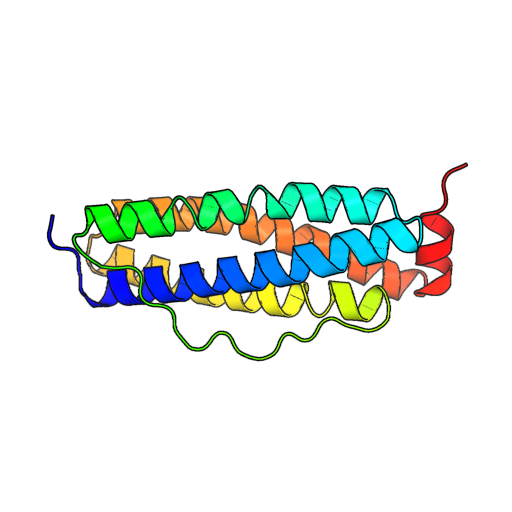4 154 ILE A O 1
ATOM 1286 N N . ARG A 1 156 ? 9.243 13.699 38.700 1.00 25.49 155 ARG A N 1
ATOM 1287 C CA . ARG A 1 156 ? 9.624 15.027 38.222 1.00 30.22 155 ARG A CA 1
ATOM 1288 C C . ARG A 1 156 ? 10.335 15.829 39.264 1.00 44.65 155 ARG A C 1
ATOM 1289 O O . ARG A 1 156 ? 9.869 15.895 40.416 1.00 63.77 155 ARG A O 1
ATOM 1297 N N . GLU A 1 157 ? 11.414 16.515 38.856 1.00 28.88 156 GLU A N 1
ATOM 1298 C CA . GLU A 1 157 ? 12.088 17.420 39.798 1.00 29.24 156 GLU A CA 1
ATOM 1299 C C . GLU A 1 157 ? 11.088 18.323 40.625 1.00 33.09 156 GLU A C 1
ATOM 1300 O O . GLU A 1 157 ? 11.307 18.585 41.862 1.00 33.59 156 GLU A O 1
#

Organism: Escherichia coli (strain K12) (NCBI:txid83333)

Foldseek 3Di:
DADDPVLLVLLLALLLLLVLLLVLLVVVLVVCVVLVQVVSNVVSVVLNVLSVVLNVVSQVVCVVNVHHRDHDPSDDQPNDDDPLSNLVSSLVSLVVSLVSLVVSLVVCVVVVVVVSNVSSVVSSVSSVVSNVVSVVLNVVCVVQPVVSSSVVSDDD

Nearest PDB structures (foldseek):
  4cvr-assembly1_A-2  TM=1.006E+00  e=1.025E-20  Escherichia coli
  4cvt-assembly1_A-2  TM=1.006E+00  e=4.480E-20  Escherichia coli
  4cvs-assembly1_A-2  TM=1.004E+00  e=5.728E-20  Escherichia coli
  4cvp-assembly1_A-2  TM=9.983E-01  e=1.637E-17  Escherichia coli
  5d8r-assembly1_I  TM=9.478E-01  e=1.028E-14  Pseudomonas aeruginosa PAO1

InterPro domains:
  IPR002024 Bacterioferritin [PIRSF002560] (1-156)
  IPR002024 Bacterioferritin [PR00601] (3-22)
  IPR002024 Bacterioferritin [PR00601] (23-43)
  IPR002024 Bacterioferritin [PR00601] (44-64)
  IPR002024 Bacterioferritin [PR00601] (65-85)
  IPR002024 Bacterioferritin [PR00601] (86-106)
  IPR002024 Bacterioferritin [PR00601] (107-127)
  IPR002024 Bacterioferritin [PR00601] (128-149)
  IPR002024 Bacterioferritin [TIGR00754] (1-157)
  IPR002024 Bacterioferritin [cd00907] (2-154)
  IPR008331 Ferritin/DPS domain [PF00210] (8-144)
  IPR009040 Ferritin-like diiron domain [PS50905] (1-145)
  IPR009078 Ferritin-like superfamily [SSF47240] (1-157)
  IPR012347 Ferritin-like [G3DSA:1.20.1260.10] (1-158)

Radius of gyration: 17.1 Å; Cα contacts (8 Å, |Δi|>4): 153; chains: 1; bounding box: 42×30×47 Å